Protein AF-A0A7K6TCF2-F1 (afdb_monomer)

Secondary structure (DSSP, 8-state):
-----HHHHHHHHHHHHHHHHHHHHT---S---PPPPP---HHHHHHHHHHTT--HHHHHHHHHHHHHHHHIIIIIHHHHHHHHHIIIIITTSTTSS--PPPP--TTPBPTTT-PBPPPPP-------

Radius of gyration: 38.59 Å; Cα contacts (8 Å, |Δi|>4): 37; chains: 1; bounding box: 97×56×70 Å

InterPro domains:
  IPR019174 NADH dehydrogenase 1, beta subcomplex, subunit 6 [PF09782] (1-128)
  IPR019174 NADH dehydrogenase 1, beta subcomplex, subunit 6 [PTHR15083] (1-128)

Solvent-accessible surface area (backbone atoms only — not comparable to full-atom values): 8113 Å² total; per-residue (Å²): 133,85,70,81,52,72,68,54,49,51,50,52,50,54,51,50,53,52,49,53,52,53,58,56,72,64,61,78,65,93,82,63,91,69,77,76,82,78,84,61,54,75,70,56,44,49,51,53,61,66,47,67,82,63,53,73,68,56,51,52,53,50,50,53,52,51,50,50,52,44,45,45,63,72,43,50,50,55,50,53,54,50,53,50,45,43,63,69,53,34,64,69,39,87,79,56,70,82,78,80,80,79,90,83,54,65,61,41,64,42,85,90,80,65,50,62,36,66,65,75,80,86,73,84,77,89,73,132

pLDDT: mean 89.39, std 8.63, range [48.0, 98.0]

Mean predicted aligned error: 11.48 Å

Sequence (128 aa):
MSGYSEDEKLRLQQLRVLRRRWLRDQELSEREPVLPRRQLGPVAAFWERFLQPGGLWRQQVFKAYQTAGFVLVRVLVPAWVICYYLKYHVMKTPHGVVMSNPRIFPGDRILETGEVMPPLPEEPGEHH

Organism: Caloenas nicobarica (NCBI:txid187106)

Foldseek 3Di:
DDDDDPVRVVVVVVVVVVVVVVVVVPPDDPPDPDDPDDDDDPVRVVLVVQCVVDDPVSVVVVVVVVVVVCCVPVPVVVVVVVVVCCVPPQVVDVVSDDDDDDDDAQQDADPVVRDGHHHDPDDPDPDD

Nearest PDB structures (foldseek):
  8q0a-assembly1_i  TM=8.181E-01  e=1.158E-16  Bos taurus
  7qso-assembly1_i  TM=8.300E-01  e=3.689E-15  Bos taurus
  8ueq-assembly1_1i  TM=8.054E-01  e=8.765E-15  Sus scrofa
  8uer-assembly1_1i  TM=8.047E-01  e=5.317E-14  Sus scrofa
  8ueu-assembly1_1i  TM=7.921E-01  e=8.807E-14  Sus scrofa

Structure (mmCIF, N/CA/C/O backbone):
data_AF-A0A7K6TCF2-F1
#
_entry.id   AF-A0A7K6TCF2-F1
#
loop_
_atom_site.group_PDB
_atom_site.id
_atom_site.type_symbol
_atom_site.label_atom_id
_atom_site.label_alt_id
_atom_site.label_comp_id
_atom_site.label_asym_id
_atom_site.label_entity_id
_atom_site.label_seq_id
_atom_site.pdbx_PDB_ins_code
_atom_site.Cartn_x
_atom_site.Cartn_y
_atom_site.Cartn_z
_atom_site.occupancy
_atom_site.B_iso_or_equiv
_atom_site.auth_seq_id
_atom_site.auth_comp_id
_atom_site.auth_asym_id
_atom_site.auth_atom_id
_atom_site.pdbx_PDB_model_num
ATOM 1 N N . MET A 1 1 ? -65.585 21.610 13.707 1.00 48.00 1 MET A N 1
ATOM 2 C CA . MET A 1 1 ? -64.284 20.925 13.858 1.00 48.00 1 MET A CA 1
ATOM 3 C C . MET A 1 1 ? -64.415 19.951 15.015 1.00 48.00 1 MET A C 1
ATOM 5 O O . MET A 1 1 ? -64.245 20.360 16.156 1.00 48.00 1 MET A O 1
ATOM 9 N N . SER A 1 2 ? -64.859 18.717 14.763 1.00 64.19 2 SER A N 1
ATOM 10 C CA . SER A 1 2 ? -64.990 17.740 15.848 1.00 64.19 2 SER A CA 1
ATOM 11 C C . SER A 1 2 ? -63.590 17.329 16.288 1.00 64.19 2 SER A C 1
ATOM 13 O O . SER A 1 2 ? -62.811 16.811 15.490 1.00 64.19 2 SER A O 1
ATOM 15 N N . GLY A 1 3 ? -63.249 17.639 17.537 1.00 81.56 3 GLY A N 1
ATOM 16 C CA . GLY A 1 3 ? -62.038 17.121 18.160 1.00 81.56 3 GLY A CA 1
ATOM 17 C C . GLY A 1 3 ? -62.133 15.610 18.377 1.00 81.56 3 GLY A C 1
ATOM 18 O O . GLY A 1 3 ? -63.168 14.998 18.122 1.00 81.56 3 GLY A O 1
ATOM 19 N N . TYR A 1 4 ? -61.043 15.030 18.873 1.00 82.81 4 TYR A N 1
ATOM 20 C CA . TYR A 1 4 ? -60.975 13.615 19.234 1.00 82.81 4 TYR A CA 1
ATOM 21 C C . TYR A 1 4 ? -62.123 13.208 20.165 1.00 82.81 4 TYR A C 1
ATOM 23 O O . TYR A 1 4 ? -62.428 13.931 21.123 1.00 82.81 4 TYR A O 1
ATOM 31 N N . SER A 1 5 ? -62.712 12.041 19.911 1.00 89.06 5 SER A N 1
ATOM 32 C CA . SER A 1 5 ? -63.635 11.397 20.852 1.00 89.06 5 SER A CA 1
ATOM 33 C C . SER A 1 5 ? -62.903 11.003 22.143 1.00 89.06 5 SER A C 1
ATOM 35 O O . SER A 1 5 ? -61.674 10.889 22.169 1.00 89.06 5 SER A O 1
ATOM 37 N N . GLU A 1 6 ? -63.634 10.812 23.242 1.00 89.69 6 GLU A N 1
ATOM 38 C CA . GLU A 1 6 ? -63.021 10.444 24.529 1.00 89.69 6 GLU A CA 1
ATOM 39 C C . GLU A 1 6 ? -62.252 9.112 24.447 1.00 89.69 6 GLU A C 1
ATOM 41 O O . GLU A 1 6 ? -61.146 9.006 24.981 1.00 89.69 6 GLU A O 1
ATOM 46 N N . ASP A 1 7 ? -62.748 8.148 23.668 1.00 92.62 7 ASP A N 1
ATOM 47 C CA . ASP A 1 7 ? -62.069 6.868 23.434 1.00 92.62 7 ASP A CA 1
ATOM 48 C C . ASP A 1 7 ? -60.760 7.034 22.647 1.00 92.62 7 ASP A C 1
ATOM 50 O O . ASP A 1 7 ? -59.741 6.410 22.960 1.00 92.62 7 ASP A O 1
ATOM 54 N N . GLU A 1 8 ? -60.738 7.922 21.649 1.00 92.88 8 GLU A N 1
ATOM 55 C CA . GLU A 1 8 ? -5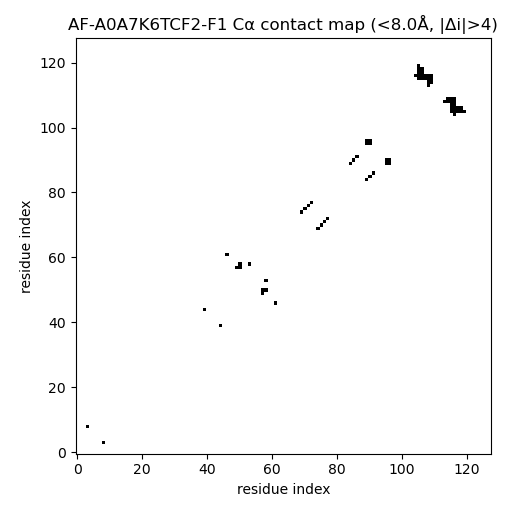9.521 8.245 20.897 1.00 92.88 8 GLU A CA 1
ATOM 56 C C . GLU A 1 8 ? -58.485 8.945 21.779 1.00 92.88 8 GLU A C 1
ATOM 58 O O . GLU A 1 8 ? -57.289 8.646 21.691 1.00 92.88 8 GLU A O 1
ATOM 63 N N . LYS A 1 9 ? -58.921 9.843 22.671 1.00 93.69 9 LYS A N 1
ATOM 64 C CA . LYS A 1 9 ? -58.033 10.494 23.645 1.00 93.69 9 LYS A CA 1
ATOM 65 C C . LYS A 1 9 ? -57.436 9.476 24.613 1.00 93.69 9 LYS A C 1
ATOM 67 O O . LYS A 1 9 ? -56.219 9.504 24.829 1.00 93.69 9 LYS A O 1
ATOM 72 N N . LEU A 1 10 ? -58.256 8.565 25.141 1.00 95.06 10 LEU A N 1
ATOM 73 C CA . LEU A 1 10 ? -57.820 7.485 26.027 1.00 95.06 10 LEU A CA 1
ATOM 74 C C . LEU A 1 10 ? -56.790 6.590 25.322 1.00 95.06 10 LEU A C 1
ATOM 76 O O . LEU A 1 10 ? -55.700 6.350 25.849 1.00 95.06 10 LEU A O 1
ATOM 80 N N . ARG A 1 11 ? -57.077 6.178 24.083 1.00 95.00 11 ARG A N 1
ATOM 81 C CA . ARG A 1 11 ? -56.167 5.364 23.266 1.00 95.00 11 ARG A CA 1
ATOM 82 C C . ARG A 1 11 ? -54.841 6.075 22.993 1.00 95.00 11 ARG A C 1
ATOM 84 O O . ARG A 1 11 ? -53.776 5.469 23.115 1.00 95.00 11 ARG A O 1
ATOM 91 N N . LEU A 1 12 ? -54.870 7.363 22.652 1.00 95.94 12 LEU A N 1
ATOM 92 C CA . LEU A 1 12 ? -53.654 8.144 22.406 1.00 95.94 12 LEU A CA 1
ATOM 93 C C . LEU A 1 12 ? -52.814 8.333 23.673 1.00 95.94 12 LEU A C 1
ATOM 95 O O . LEU A 1 12 ? -51.583 8.339 23.592 1.00 95.94 12 LEU A O 1
ATOM 99 N N . GLN A 1 13 ? -53.447 8.478 24.837 1.00 95.25 13 GLN A N 1
ATOM 100 C CA . GLN A 1 13 ? -52.736 8.513 26.115 1.00 95.25 13 GLN A CA 1
ATOM 101 C C . GLN A 1 13 ? -52.067 7.169 26.414 1.00 95.25 13 GLN A C 1
ATOM 103 O O . GLN A 1 13 ? -50.876 7.152 26.732 1.00 95.25 13 GLN A O 1
ATOM 108 N N . GLN A 1 14 ? -52.777 6.054 26.228 1.00 96.44 14 GLN A N 1
ATOM 109 C CA . GLN A 1 14 ? -52.218 4.709 26.402 1.00 96.44 14 GLN A CA 1
ATOM 110 C C . GLN A 1 14 ? -51.013 4.475 25.478 1.00 96.44 14 GLN A C 1
ATOM 112 O O . GLN A 1 14 ? -49.944 4.068 25.938 1.00 96.44 14 GLN A O 1
ATOM 117 N N . LEU A 1 15 ? -51.132 4.830 24.194 1.00 97.44 15 LEU A N 1
ATOM 118 C CA . LEU A 1 15 ? -50.031 4.724 23.231 1.00 97.44 15 LEU A CA 1
ATOM 119 C C . LEU A 1 15 ? -48.842 5.619 23.596 1.00 97.44 15 LEU A C 1
ATOM 121 O O . LEU A 1 15 ? -47.695 5.201 23.445 1.00 97.44 15 LEU A O 1
ATOM 125 N N . ARG A 1 16 ? -49.080 6.829 24.118 1.00 96.62 16 ARG A N 1
ATOM 126 C CA . ARG A 1 16 ? -47.995 7.709 24.587 1.00 96.62 16 ARG A CA 1
ATOM 127 C C . ARG A 1 16 ? -47.248 7.120 25.774 1.00 96.62 16 ARG A C 1
ATOM 129 O O . ARG A 1 16 ? -46.026 7.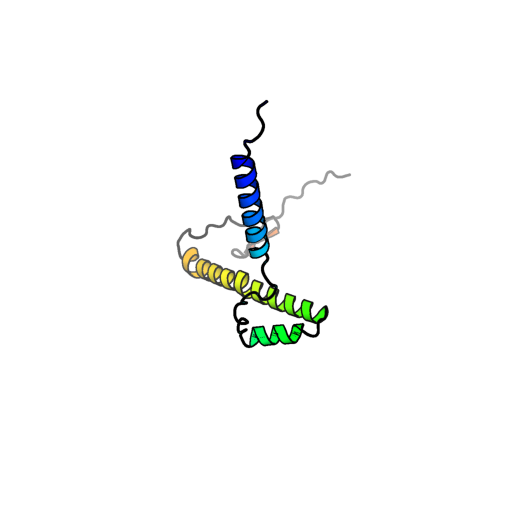240 25.817 1.00 96.62 16 ARG A O 1
ATOM 136 N N . VAL A 1 17 ? -47.947 6.494 26.719 1.00 97.25 17 VAL A N 1
ATOM 137 C CA . VAL A 1 17 ? -47.311 5.843 27.874 1.00 97.25 17 VAL A CA 1
ATOM 138 C C . VAL A 1 17 ? -46.441 4.674 27.414 1.00 97.25 17 VAL A C 1
ATOM 140 O O . VAL A 1 17 ? -45.269 4.609 27.789 1.00 97.25 17 V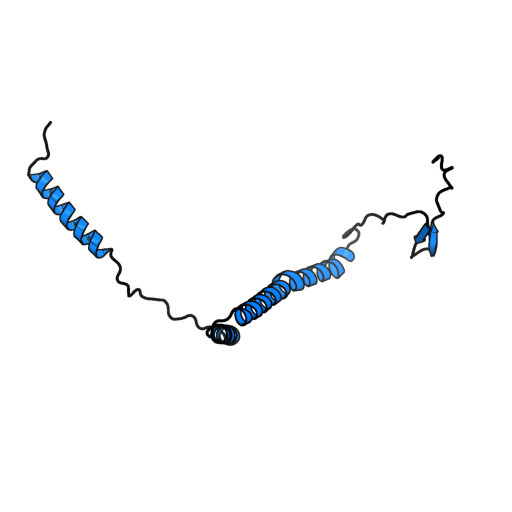AL A O 1
ATOM 143 N N . LEU A 1 18 ? -46.968 3.815 26.535 1.00 97.50 18 LEU A N 1
ATOM 144 C CA . LEU A 1 18 ? -46.206 2.707 25.950 1.00 97.50 18 LEU A CA 1
ATOM 145 C C . LEU A 1 18 ? -44.993 3.208 25.164 1.00 97.50 18 LEU A C 1
ATOM 147 O O . LEU A 1 18 ? -43.892 2.692 25.335 1.00 97.50 18 LEU A O 1
ATOM 151 N N . ARG A 1 19 ? -45.163 4.265 24.362 1.00 96.75 19 ARG A N 1
ATOM 152 C CA . ARG A 1 19 ? -44.071 4.859 23.586 1.00 96.75 19 ARG A CA 1
ATOM 153 C C . ARG A 1 19 ? -42.974 5.428 24.480 1.00 96.75 19 ARG A C 1
ATOM 155 O O . ARG A 1 19 ? -41.807 5.235 24.169 1.00 96.75 19 ARG A O 1
ATOM 162 N N . ARG A 1 20 ? -43.317 6.107 25.579 1.00 96.56 20 ARG A N 1
ATOM 163 C CA . ARG A 1 20 ? -42.323 6.644 26.528 1.00 96.56 20 ARG A CA 1
ATOM 164 C C . ARG A 1 20 ? -41.548 5.537 27.236 1.00 96.56 20 ARG A C 1
ATOM 166 O O . ARG A 1 20 ? -40.347 5.686 27.421 1.00 96.56 20 ARG A O 1
ATOM 173 N N . ARG A 1 21 ? -42.217 4.440 27.608 1.00 96.19 21 ARG A N 1
ATOM 174 C CA . ARG A 1 21 ? -41.550 3.275 28.203 1.00 96.19 21 ARG A CA 1
ATOM 175 C C . ARG A 1 21 ? -40.626 2.600 27.189 1.00 96.19 21 ARG A C 1
ATOM 177 O O . ARG A 1 21 ? -39.455 2.445 27.484 1.00 96.19 21 ARG A O 1
ATOM 184 N N . TRP A 1 22 ? -41.108 2.357 25.970 1.00 96.06 22 TRP A N 1
ATOM 185 C CA . TRP A 1 22 ? -40.286 1.815 24.887 1.00 96.06 22 TRP A CA 1
ATOM 186 C C . TRP A 1 22 ? -39.052 2.676 24.596 1.00 96.06 22 TRP A C 1
ATOM 188 O O . TRP A 1 22 ? -37.964 2.147 24.435 1.00 96.06 22 TRP A O 1
ATOM 198 N N . LEU A 1 23 ? -39.202 4.004 24.544 1.00 95.75 23 LEU A N 1
ATOM 199 C CA . LEU A 1 23 ? -38.074 4.915 24.323 1.00 95.75 23 LEU A CA 1
ATOM 200 C C . LEU A 1 23 ? -37.038 4.842 25.449 1.00 95.75 23 LEU A C 1
ATOM 202 O O . LEU A 1 23 ? -35.850 4.906 25.166 1.00 95.75 23 LEU A O 1
ATOM 206 N N . ARG A 1 24 ? -37.483 4.667 26.697 1.00 93.50 24 ARG A N 1
ATOM 207 C CA . ARG A 1 24 ? -36.593 4.463 27.843 1.00 93.50 24 ARG A CA 1
ATOM 208 C C . ARG A 1 24 ? -35.894 3.103 27.785 1.00 93.50 24 ARG A C 1
ATOM 210 O O . ARG A 1 24 ? -34.721 3.018 28.106 1.00 93.50 24 ARG A O 1
ATOM 217 N N . ASP A 1 25 ? -36.580 2.066 27.314 1.00 93.56 25 ASP A N 1
ATOM 218 C CA . ASP A 1 25 ? -36.002 0.725 27.143 1.00 93.56 25 ASP A CA 1
ATOM 219 C C . ASP A 1 25 ? -34.973 0.662 25.991 1.00 93.56 25 ASP A C 1
ATOM 221 O O . ASP A 1 25 ? -34.223 -0.304 25.885 1.00 93.56 25 ASP A O 1
ATOM 225 N N . GLN A 1 26 ? -34.926 1.677 25.119 1.00 91.00 26 GLN A N 1
ATOM 226 C CA . GLN A 1 26 ? -33.891 1.830 24.087 1.00 91.00 26 GLN A CA 1
ATOM 227 C C . GLN A 1 26 ? -32.632 2.551 24.593 1.00 91.00 26 GLN A C 1
ATOM 229 O O . GLN A 1 26 ? -31.647 2.627 23.858 1.00 91.00 26 GLN A O 1
ATOM 234 N N . GLU A 1 27 ? -32.638 3.090 25.815 1.00 89.62 27 GLU A N 1
ATOM 235 C CA . GLU A 1 27 ? -31.433 3.651 26.424 1.00 89.62 27 GLU A CA 1
ATOM 236 C C . GLU A 1 27 ? -30.494 2.494 26.796 1.00 89.62 27 GLU A C 1
ATOM 238 O O . GLU A 1 27 ? -30.722 1.746 27.747 1.00 89.62 27 GLU A O 1
ATOM 243 N N . LEU A 1 28 ? -29.446 2.308 25.993 1.00 84.12 28 LEU A N 1
ATOM 244 C CA . LEU A 1 28 ? -28.424 1.297 26.236 1.00 84.12 28 LEU A CA 1
ATOM 245 C C . LEU A 1 28 ? -27.597 1.678 27.467 1.00 84.12 28 LEU A C 1
ATOM 247 O O . LEU A 1 28 ? -27.142 2.812 27.614 1.00 84.12 28 LE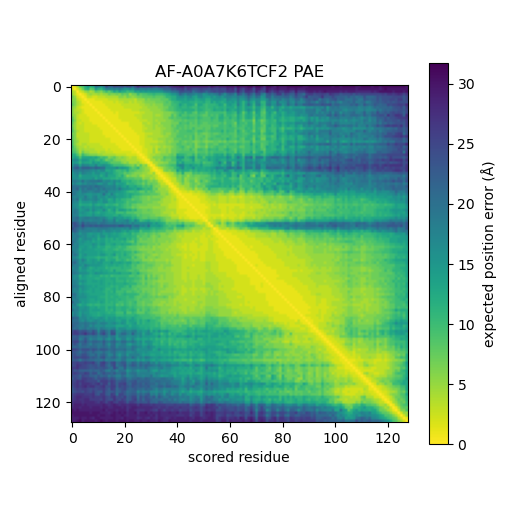U A O 1
ATOM 251 N N . SER A 1 29 ? -27.379 0.709 28.354 1.00 82.19 29 SER A N 1
ATOM 252 C CA . SER A 1 29 ? -26.439 0.869 29.461 1.00 82.19 29 SER A CA 1
ATOM 253 C C . SER A 1 29 ? -25.004 0.893 28.942 1.00 82.19 29 SER A C 1
ATOM 255 O O . SER A 1 29 ? -24.683 0.139 28.029 1.00 82.19 29 SER A O 1
ATOM 257 N N . GLU A 1 30 ? -24.112 1.625 29.610 1.00 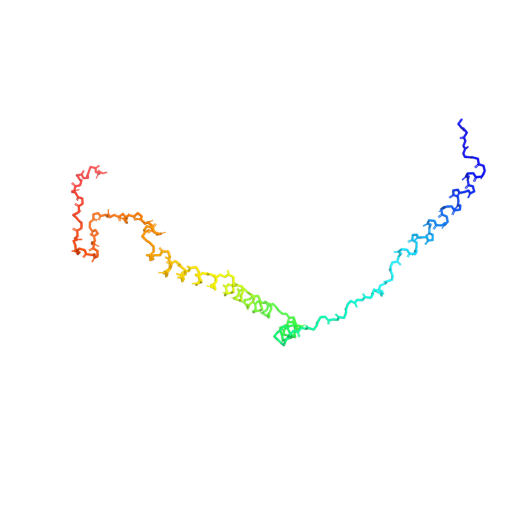80.31 30 GLU A N 1
ATOM 258 C CA . GLU A 1 30 ? -22.677 1.690 29.268 1.00 80.31 30 GLU A CA 1
ATOM 259 C C . GLU A 1 30 ? -21.973 0.318 29.214 1.00 80.31 30 GLU A C 1
ATOM 261 O O . GLU A 1 30 ? -20.892 0.176 28.647 1.00 80.31 30 GLU A O 1
ATOM 266 N N . ARG A 1 31 ? -22.571 -0.713 29.819 1.00 80.56 31 ARG A N 1
ATOM 267 C CA . ARG A 1 31 ? -22.052 -2.083 29.849 1.00 80.56 31 ARG A CA 1
ATOM 268 C C . ARG A 1 31 ? -22.504 -2.851 28.615 1.00 80.56 31 ARG A C 1
ATOM 270 O O . ARG A 1 31 ? -23.342 -3.747 28.697 1.00 80.56 31 ARG A O 1
ATOM 277 N N . GLU A 1 32 ? -21.934 -2.502 27.474 1.00 75.62 32 GLU A N 1
ATOM 278 C CA . GLU A 1 32 ? -22.112 -3.292 26.262 1.00 75.62 32 GLU A CA 1
ATOM 279 C C . GLU A 1 32 ? -21.245 -4.561 26.315 1.00 75.62 32 GLU A C 1
ATOM 281 O O . GLU A 1 32 ? -20.116 -4.526 26.820 1.00 75.62 32 GLU A O 1
ATOM 286 N N . PRO A 1 33 ? -21.736 -5.705 25.806 1.00 80.38 33 PRO A N 1
ATOM 287 C CA . PRO A 1 33 ? -20.912 -6.892 25.650 1.00 80.38 33 PRO A CA 1
ATOM 288 C C . PRO A 1 33 ? -19.838 -6.621 24.591 1.00 80.38 33 PRO A C 1
ATOM 290 O O . PRO A 1 33 ? -20.079 -6.695 23.388 1.00 80.38 33 PRO A O 1
ATOM 293 N N . VAL A 1 34 ? -18.632 -6.293 25.051 1.00 81.94 34 VAL A N 1
ATOM 294 C CA . VAL A 1 34 ? -17.481 -6.083 24.173 1.00 81.94 34 VAL A CA 1
ATOM 295 C C . VAL A 1 34 ? -16.922 -7.440 23.760 1.00 81.94 34 VAL A C 1
ATOM 297 O O . VAL A 1 34 ? -16.792 -8.356 24.576 1.00 81.94 34 VAL A O 1
ATOM 300 N N . LEU A 1 35 ? -16.556 -7.568 22.485 1.00 86.44 35 LEU A N 1
ATOM 301 C CA . LEU A 1 35 ? -15.781 -8.715 22.023 1.00 86.44 35 LEU A CA 1
ATOM 302 C C . LEU A 1 35 ? -14.498 -8.850 22.863 1.00 86.44 35 LEU A C 1
ATOM 304 O O . LEU A 1 35 ? -13.905 -7.837 23.253 1.00 86.44 35 LEU A O 1
ATOM 308 N N . PRO A 1 36 ? -14.035 -10.083 23.136 1.00 84.38 36 PRO A N 1
ATOM 309 C CA . PRO A 1 36 ? -12.797 -10.283 23.873 1.00 84.38 36 PRO A CA 1
ATOM 310 C C . PRO A 1 36 ? -11.648 -9.554 23.174 1.00 84.38 36 PRO A C 1
ATOM 312 O O . PRO A 1 36 ? -11.588 -9.479 21.942 1.00 84.38 36 PRO A O 1
ATOM 315 N N . ARG A 1 37 ? -10.721 -9.011 23.970 1.00 79.62 37 ARG A N 1
ATOM 316 C CA . ARG A 1 37 ? -9.582 -8.252 23.447 1.00 79.62 37 ARG A CA 1
ATOM 317 C C . ARG A 1 37 ? -8.835 -9.099 22.417 1.00 79.62 37 ARG A C 1
ATOM 319 O O . ARG A 1 37 ? -8.415 -10.219 22.705 1.00 79.62 37 ARG A O 1
ATOM 326 N N . ARG A 1 38 ? -8.661 -8.548 21.214 1.00 81.62 38 ARG A N 1
ATOM 327 C CA . ARG A 1 38 ? -7.935 -9.210 20.127 1.00 81.62 38 ARG A CA 1
ATOM 328 C C . ARG A 1 38 ? -6.531 -9.576 20.605 1.00 81.62 38 ARG A C 1
ATOM 330 O O . ARG A 1 38 ? -5.782 -8.701 21.035 1.00 81.62 38 ARG A O 1
ATOM 337 N N . GLN A 1 39 ? -6.170 -10.854 20.501 1.00 82.69 39 GLN A N 1
ATOM 338 C CA . GLN A 1 39 ? -4.807 -11.281 20.793 1.00 82.69 39 GLN A CA 1
ATOM 339 C C . GLN A 1 39 ? -3.879 -10.749 19.701 1.00 82.69 39 GLN A C 1
ATOM 341 O O . GLN A 1 39 ? -4.007 -11.088 18.523 1.00 82.69 39 GLN A O 1
ATOM 346 N N . LEU A 1 40 ? -2.984 -9.847 20.090 1.00 87.00 40 LEU A N 1
ATOM 347 C CA . LEU A 1 40 ? -1.953 -9.321 19.210 1.00 87.00 40 LEU A CA 1
ATOM 348 C C . LEU A 1 40 ? -0.822 -10.347 19.106 1.00 87.00 40 LEU A C 1
ATOM 350 O O . LEU A 1 40 ? -0.426 -10.946 20.104 1.00 87.00 40 LEU A O 1
ATOM 354 N N . GLY A 1 41 ? -0.282 -10.532 17.900 1.00 90.94 41 GLY A N 1
ATOM 355 C CA . GLY A 1 41 ? 0.938 -11.319 17.714 1.00 90.94 41 GLY A CA 1
ATOM 356 C C . GLY A 1 41 ? 2.133 -10.697 18.455 1.00 90.94 41 GLY A C 1
ATOM 357 O O . GLY 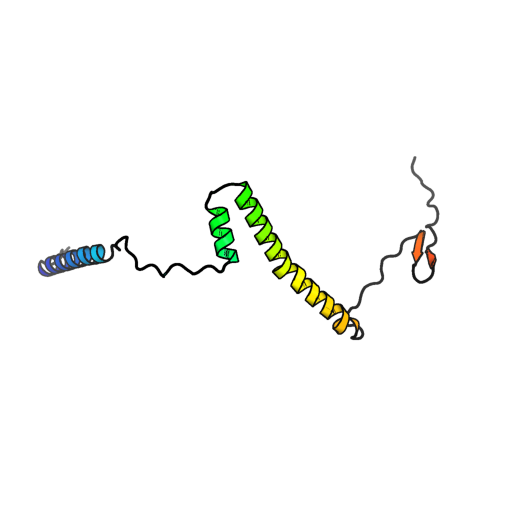A 1 41 ? 2.074 -9.523 18.828 1.00 90.94 41 GLY A O 1
ATOM 358 N N . PRO A 1 42 ? 3.248 -11.427 18.627 1.00 91.25 42 PRO A N 1
ATOM 359 C CA . PRO A 1 42 ? 4.374 -10.990 19.461 1.00 91.25 42 PRO A CA 1
ATOM 360 C C . PRO A 1 42 ? 4.954 -9.634 19.030 1.00 91.25 42 PRO A C 1
ATOM 362 O O . PRO A 1 42 ? 5.211 -8.773 19.868 1.00 91.25 42 PRO A O 1
ATOM 365 N N . VAL A 1 43 ? 5.078 -9.400 17.719 1.00 91.19 43 VAL A N 1
ATOM 366 C CA . VAL A 1 43 ? 5.567 -8.126 17.161 1.00 91.19 43 VAL A CA 1
ATOM 367 C C . VAL A 1 43 ? 4.571 -6.989 17.400 1.00 91.19 43 VAL A C 1
ATOM 369 O O . VAL A 1 43 ? 4.958 -5.889 17.783 1.00 91.19 43 VAL A O 1
ATOM 372 N N . ALA A 1 44 ? 3.276 -7.247 17.212 1.00 90.38 44 ALA A N 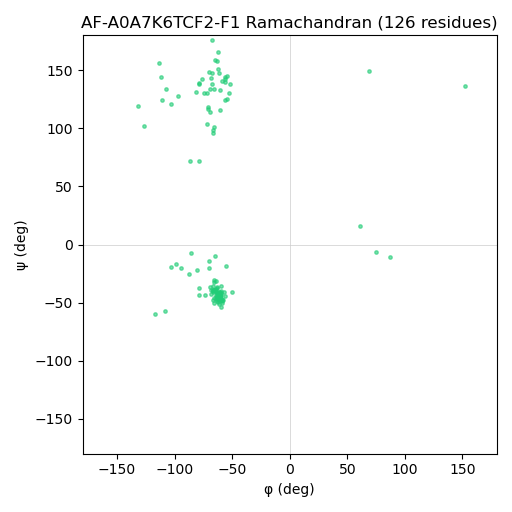1
ATOM 373 C CA . ALA A 1 44 ? 2.243 -6.239 17.431 1.00 90.38 44 ALA A CA 1
ATOM 374 C C . ALA A 1 44 ? 2.110 -5.881 18.922 1.00 90.38 44 ALA A C 1
ATOM 376 O O . ALA A 1 44 ? 1.986 -4.707 19.260 1.00 90.38 44 ALA A O 1
ATOM 377 N N . ALA A 1 45 ? 2.222 -6.872 19.811 1.00 91.94 45 ALA A N 1
ATOM 378 C CA . ALA A 1 45 ? 2.238 -6.674 21.256 1.00 91.94 45 ALA A CA 1
ATOM 379 C C . ALA A 1 45 ? 3.477 -5.885 21.715 1.00 91.94 45 ALA A C 1
ATOM 381 O O . ALA A 1 45 ? 3.367 -5.019 22.583 1.00 91.94 45 ALA A O 1
ATOM 382 N N . PHE A 1 46 ? 4.648 -6.141 21.119 1.00 92.94 46 PHE A N 1
ATOM 383 C CA . PHE A 1 46 ? 5.849 -5.337 21.356 1.00 92.94 46 PHE A CA 1
ATOM 384 C C . PHE A 1 46 ? 5.616 -3.867 20.992 1.00 92.94 46 PHE A C 1
ATOM 386 O O . PHE A 1 46 ? 5.877 -2.993 21.818 1.00 92.94 46 PHE A O 1
ATOM 393 N N . TRP A 1 47 ? 5.084 -3.588 19.798 1.00 92.62 47 TRP A N 1
ATOM 394 C CA . TRP A 1 47 ? 4.832 -2.212 19.367 1.00 92.62 47 TRP A CA 1
ATOM 395 C C . TRP A 1 47 ? 3.775 -1.509 20.223 1.00 92.62 47 TRP A C 1
ATOM 397 O O . TRP A 1 47 ? 3.973 -0.348 20.576 1.00 92.62 47 TRP A O 1
ATOM 407 N N . GLU A 1 48 ? 2.705 -2.200 20.630 1.00 90.75 48 GLU A N 1
ATOM 408 C CA . GLU A 1 48 ? 1.702 -1.640 21.548 1.00 90.75 48 GLU A CA 1
ATOM 409 C C . GLU A 1 48 ? 2.352 -1.225 22.879 1.00 90.75 48 GLU A C 1
ATOM 411 O O . GLU A 1 48 ? 2.193 -0.086 23.318 1.00 90.75 48 GLU A O 1
ATOM 416 N N . ARG A 1 49 ? 3.173 -2.099 23.478 1.00 91.38 49 ARG A N 1
ATOM 417 C CA . ARG A 1 49 ? 3.921 -1.801 24.714 1.00 91.38 49 ARG A CA 1
ATOM 418 C C . ARG A 1 49 ? 4.956 -0.691 24.526 1.00 91.38 49 ARG A C 1
ATOM 420 O O . ARG A 1 49 ? 5.128 0.144 25.408 1.00 91.38 49 ARG A O 1
ATOM 427 N N . PHE A 1 50 ? 5.642 -0.658 23.386 1.00 91.62 50 PHE A N 1
ATOM 428 C CA . PHE A 1 50 ? 6.637 0.370 23.081 1.00 91.62 50 PHE A CA 1
ATOM 429 C C . PHE A 1 50 ? 6.009 1.765 22.946 1.00 91.62 50 PHE A C 1
ATOM 431 O O . PHE A 1 50 ? 6.667 2.755 23.277 1.00 91.62 50 PHE A O 1
ATOM 438 N N . LEU A 1 51 ? 4.754 1.842 22.490 1.00 91.81 51 LEU A N 1
ATOM 439 C CA . LEU A 1 51 ? 4.000 3.084 22.293 1.00 91.81 51 LEU A CA 1
ATOM 440 C C . LEU A 1 51 ? 3.236 3.560 23.541 1.00 91.81 51 LEU A C 1
ATOM 442 O O . LEU A 1 51 ? 3.019 4.763 23.671 1.00 91.81 51 LEU A O 1
ATOM 446 N N . GLN A 1 52 ? 2.873 2.660 24.464 1.00 87.38 52 GLN A N 1
ATOM 447 C CA . GLN A 1 52 ? 2.179 2.966 25.730 1.00 87.38 52 GLN A CA 1
ATOM 448 C C . GLN A 1 52 ? 2.785 4.088 26.591 1.00 87.38 52 GLN A C 1
ATOM 450 O O . GLN A 1 52 ? 2.000 4.886 27.099 1.00 87.38 52 GLN A O 1
ATOM 455 N N . PRO A 1 53 ? 4.120 4.220 26.763 1.00 82.81 53 PRO A N 1
ATOM 456 C CA . PRO A 1 53 ? 4.672 5.337 27.534 1.00 82.81 53 PRO A CA 1
ATOM 457 C C . PRO A 1 53 ? 4.411 6.709 26.890 1.00 82.81 53 PRO A C 1
ATOM 459 O O . PRO A 1 53 ? 4.641 7.725 27.537 1.00 82.81 53 PRO A O 1
ATOM 462 N N . GLY A 1 54 ? 3.919 6.748 25.643 1.00 78.69 54 GLY A N 1
ATOM 463 C CA . GLY A 1 54 ? 3.663 7.978 24.906 1.00 78.69 54 GLY A CA 1
ATOM 464 C C . GLY A 1 54 ? 4.962 8.693 24.528 1.00 78.69 54 GLY A C 1
ATOM 465 O O . GLY A 1 54 ? 5.996 8.572 25.180 1.00 78.69 54 GLY A O 1
ATOM 466 N N . GLY A 1 55 ? 4.957 9.408 23.407 1.00 90.88 55 GLY A N 1
ATOM 467 C CA . GLY A 1 55 ? 6.106 10.217 22.999 1.00 90.88 55 GLY A CA 1
ATOM 468 C C . GLY A 1 55 ? 6.209 10.391 21.493 1.00 90.88 55 GLY A C 1
ATOM 469 O O . GLY A 1 55 ? 6.075 9.429 20.733 1.00 90.88 55 GLY A O 1
ATOM 470 N N . LEU A 1 56 ? 6.497 11.621 21.065 1.00 90.75 56 LEU A N 1
ATOM 471 C CA . LEU A 1 56 ? 6.583 11.984 19.648 1.00 90.75 56 LEU A CA 1
ATOM 472 C C . LEU A 1 56 ? 7.661 11.172 18.913 1.00 90.75 56 LEU A C 1
ATOM 474 O O . LEU A 1 56 ? 7.405 10.660 17.827 1.00 90.75 56 LEU A O 1
ATOM 478 N N . TRP A 1 57 ? 8.825 10.963 19.541 1.00 92.31 57 TRP A N 1
ATOM 479 C CA . TRP A 1 57 ? 9.910 10.144 18.985 1.00 92.31 57 TRP A CA 1
ATOM 480 C C . TRP A 1 57 ? 9.478 8.695 18.712 1.00 92.31 57 TRP A C 1
ATOM 482 O O . TRP A 1 57 ? 9.673 8.169 17.620 1.00 92.31 57 TRP A O 1
ATOM 492 N N . ARG A 1 58 ? 8.828 8.048 19.687 1.00 91.88 58 ARG A N 1
ATOM 493 C CA . ARG A 1 58 ? 8.392 6.646 19.571 1.00 91.88 58 ARG A CA 1
ATOM 494 C C . ARG A 1 58 ? 7.356 6.474 18.461 1.00 91.88 58 ARG A C 1
ATOM 496 O O . ARG A 1 58 ? 7.411 5.502 17.711 1.00 91.88 58 ARG A O 1
ATOM 503 N N . GLN A 1 59 ? 6.453 7.445 18.322 1.00 92.19 59 GLN A N 1
ATOM 504 C CA . GLN A 1 59 ? 5.478 7.478 17.234 1.00 92.19 59 GLN A CA 1
ATOM 505 C C . GLN A 1 59 ? 6.138 7.689 15.866 1.00 92.19 59 GLN A C 1
ATOM 507 O O . GLN A 1 59 ? 5.728 7.050 14.900 1.00 92.19 59 GLN A O 1
ATOM 512 N N . GLN A 1 60 ? 7.158 8.546 15.766 1.00 94.44 60 GLN A N 1
ATOM 513 C CA . GLN A 1 60 ? 7.906 8.743 14.519 1.00 94.44 60 GLN A CA 1
ATOM 514 C C . GLN A 1 60 ? 8.620 7.461 14.079 1.00 94.44 60 GLN A C 1
ATOM 516 O O . GLN A 1 60 ? 8.485 7.063 12.923 1.00 94.44 60 GLN A O 1
ATOM 521 N N . VAL A 1 61 ? 9.299 6.769 15.000 1.00 94.81 61 VAL A N 1
ATOM 522 C CA . VAL A 1 61 ? 9.958 5.483 14.711 1.00 94.81 61 VAL A CA 1
ATOM 523 C C . VAL A 1 61 ? 8.942 4.438 14.251 1.00 94.81 61 VAL A C 1
ATOM 525 O O . VAL A 1 61 ? 9.167 3.749 13.257 1.00 94.81 61 VAL A O 1
ATOM 528 N N . PHE A 1 62 ? 7.794 4.346 14.924 1.00 94.12 62 PHE A N 1
ATOM 529 C CA . PHE A 1 62 ? 6.743 3.414 14.528 1.00 94.12 62 PHE A CA 1
ATOM 530 C C . PHE A 1 62 ? 6.168 3.732 13.142 1.00 94.12 62 PHE A C 1
ATOM 532 O O . PHE A 1 62 ? 5.977 2.823 12.335 1.00 94.12 62 PHE A O 1
ATOM 539 N N . LYS A 1 63 ? 5.955 5.016 12.826 1.00 94.62 63 LYS A N 1
ATOM 540 C CA . LYS A 1 63 ? 5.537 5.446 11.485 1.00 94.62 63 LYS A CA 1
ATOM 541 C C . LYS A 1 63 ? 6.573 5.064 10.431 1.00 94.62 63 LYS A C 1
ATOM 543 O O . LYS A 1 63 ? 6.187 4.510 9.411 1.00 94.62 63 LYS A O 1
ATOM 548 N N . ALA A 1 64 ? 7.859 5.299 10.691 1.00 96.44 64 ALA A N 1
ATOM 549 C CA . ALA A 1 64 ? 8.937 4.917 9.779 1.00 96.44 64 ALA A CA 1
ATOM 550 C C . ALA A 1 64 ? 8.987 3.395 9.547 1.00 96.44 64 ALA A C 1
ATOM 552 O O . ALA A 1 64 ? 9.152 2.943 8.417 1.00 96.44 64 ALA A O 1
ATOM 553 N N . TYR A 1 65 ? 8.782 2.593 10.595 1.00 95.00 65 TYR A N 1
ATOM 554 C CA . TYR A 1 65 ? 8.677 1.138 10.473 1.00 95.00 65 TYR A CA 1
ATOM 555 C C . TYR A 1 65 ? 7.480 0.716 9.606 1.00 95.00 65 TYR A C 1
ATOM 557 O O . TYR A 1 65 ? 7.622 -0.118 8.710 1.00 95.00 65 TYR A O 1
ATOM 565 N N . GLN A 1 66 ? 6.306 1.311 9.835 1.00 94.69 66 GLN A N 1
ATOM 566 C CA . GLN A 1 66 ? 5.108 1.017 9.049 1.00 94.69 66 GLN A CA 1
ATOM 567 C C . GLN A 1 66 ? 5.265 1.415 7.579 1.00 94.69 66 GLN A C 1
ATOM 569 O O . GLN A 1 66 ? 4.895 0.638 6.697 1.00 94.69 66 GLN A O 1
ATOM 574 N N . THR A 1 67 ? 5.824 2.595 7.301 1.00 96.75 67 THR A N 1
ATOM 575 C CA . THR A 1 67 ? 6.056 3.049 5.925 1.00 96.75 67 THR A CA 1
ATOM 576 C C . THR A 1 67 ? 7.098 2.185 5.229 1.00 96.75 67 THR A C 1
ATOM 578 O O . THR A 1 67 ? 6.877 1.795 4.086 1.00 96.75 67 THR A O 1
ATOM 581 N N . ALA A 1 68 ? 8.177 1.796 5.914 1.00 96.81 68 ALA A N 1
ATOM 582 C CA . ALA A 1 68 ? 9.167 0.870 5.370 1.00 96.81 68 ALA A CA 1
ATOM 583 C C . ALA A 1 68 ? 8.541 -0.491 5.020 1.00 96.81 68 ALA A C 1
ATOM 585 O O . ALA A 1 68 ? 8.743 -0.999 3.917 1.00 96.81 68 ALA A O 1
ATOM 586 N N . GLY A 1 69 ? 7.721 -1.050 5.917 1.00 95.88 69 GLY A N 1
ATOM 587 C CA . GLY A 1 69 ? 6.986 -2.288 5.656 1.00 95.88 69 GLY A CA 1
ATOM 588 C C . GLY A 1 69 ? 6.028 -2.166 4.467 1.00 95.88 69 GLY A C 1
ATOM 589 O O . GLY A 1 69 ? 5.964 -3.065 3.628 1.00 95.88 69 GLY A O 1
ATOM 590 N N . PHE A 1 70 ? 5.328 -1.034 4.348 1.00 96.69 70 PHE A N 1
ATOM 591 C CA . PHE A 1 70 ? 4.462 -0.753 3.205 1.00 96.69 70 PHE A CA 1
ATOM 592 C C . PHE A 1 70 ? 5.252 -0.694 1.895 1.00 96.69 70 PHE A C 1
ATOM 594 O O . PHE A 1 70 ? 4.881 -1.373 0.941 1.00 96.69 70 PHE A O 1
ATOM 601 N N . VAL A 1 71 ? 6.350 0.064 1.845 1.00 98.00 71 VAL A N 1
ATOM 602 C CA . VAL A 1 71 ? 7.187 0.187 0.640 1.00 98.00 71 VAL A CA 1
ATOM 603 C C . VAL A 1 71 ? 7.744 -1.175 0.231 1.00 98.00 71 VAL A C 1
ATOM 605 O O . VAL A 1 71 ? 7.660 -1.547 -0.937 1.00 98.00 71 VAL A O 1
ATOM 608 N N . LEU A 1 72 ? 8.236 -1.964 1.185 1.00 97.50 72 LEU A N 1
ATOM 609 C CA . LEU A 1 72 ? 8.756 -3.300 0.905 1.00 97.50 72 LEU A CA 1
ATOM 610 C C . LEU A 1 72 ? 7.682 -4.205 0.280 1.00 97.50 72 LEU A C 1
ATOM 612 O O . LEU A 1 72 ? 7.884 -4.772 -0.793 1.00 97.50 72 LEU A O 1
ATOM 616 N N . VAL A 1 73 ? 6.526 -4.326 0.935 1.00 97.19 73 VAL A N 1
ATOM 617 C CA . VAL A 1 73 ? 5.496 -5.305 0.554 1.00 97.19 73 VAL A CA 1
ATOM 618 C C . VAL A 1 73 ? 4.667 -4.843 -0.643 1.00 97.19 73 VAL A C 1
ATOM 620 O O . VAL A 1 73 ? 4.278 -5.663 -1.470 1.00 97.19 73 VAL A O 1
ATOM 623 N N . ARG A 1 74 ? 4.356 -3.549 -0.738 1.00 96.06 74 ARG A N 1
ATOM 624 C CA . ARG A 1 74 ? 3.432 -3.010 -1.749 1.00 96.06 74 ARG A CA 1
ATOM 625 C C . ARG A 1 74 ? 4.127 -2.398 -2.955 1.00 96.06 74 ARG A C 1
ATOM 627 O O . ARG A 1 74 ? 3.464 -2.232 -3.971 1.00 96.06 74 ARG A O 1
ATOM 634 N N . VAL A 1 75 ? 5.418 -2.080 -2.865 1.00 96.25 75 VAL A N 1
ATOM 635 C CA . VAL A 1 75 ? 6.168 -1.478 -3.978 1.00 96.25 75 VAL A CA 1
ATOM 636 C C . VAL A 1 75 ? 7.285 -2.406 -4.432 1.00 96.25 75 VAL A C 1
ATOM 638 O O . VAL A 1 75 ? 7.268 -2.851 -5.576 1.00 96.25 75 VAL A O 1
ATOM 641 N N . LEU A 1 76 ? 8.219 -2.751 -3.541 1.00 97.88 76 LEU A N 1
ATOM 642 C CA . LEU A 1 76 ? 9.430 -3.480 -3.922 1.00 97.88 76 LEU A CA 1
ATOM 643 C C . LEU A 1 76 ? 9.122 -4.898 -4.421 1.00 97.88 76 LEU A C 1
ATOM 645 O O . LEU A 1 76 ? 9.570 -5.276 -5.500 1.00 97.88 76 LEU A O 1
ATOM 649 N N . VAL A 1 77 ? 8.334 -5.669 -3.662 1.00 97.31 77 VAL A N 1
ATOM 650 C CA . VAL A 1 77 ? 7.998 -7.054 -4.031 1.00 97.31 77 VAL A CA 1
ATOM 651 C C . VAL A 1 77 ? 7.244 -7.115 -5.370 1.00 97.31 77 VAL A C 1
ATOM 653 O O . VAL A 1 77 ? 7.702 -7.838 -6.256 1.00 97.31 77 VAL A O 1
ATOM 656 N N . PRO A 1 78 ? 6.158 -6.345 -5.597 1.00 97.94 78 PRO A N 1
ATOM 657 C CA . PRO A 1 78 ? 5.492 -6.332 -6.897 1.00 97.94 78 PRO A CA 1
ATOM 658 C C . PRO A 1 78 ? 6.399 -5.853 -8.032 1.00 97.94 78 PRO A C 1
ATOM 660 O O . PRO A 1 78 ? 6.396 -6.463 -9.098 1.00 97.94 78 PRO A O 1
ATOM 663 N N . ALA A 1 79 ? 7.211 -4.813 -7.809 1.00 98.00 79 ALA A N 1
ATOM 664 C CA . ALA A 1 79 ? 8.148 -4.326 -8.818 1.00 98.00 79 ALA A CA 1
ATOM 665 C C . ALA A 1 79 ? 9.155 -5.412 -9.225 1.00 98.00 79 ALA A C 1
ATOM 667 O O . ALA A 1 79 ? 9.377 -5.618 -10.416 1.00 98.00 79 ALA A O 1
ATOM 668 N N . TRP A 1 80 ? 9.709 -6.166 -8.271 1.00 98.00 80 TRP A N 1
ATOM 669 C CA . TRP A 1 80 ? 10.585 -7.300 -8.578 1.00 98.00 80 TRP A CA 1
ATOM 670 C C . TRP A 1 80 ? 9.887 -8.395 -9.380 1.00 98.00 80 TRP A C 1
ATOM 672 O O . TRP A 1 80 ? 10.473 -8.898 -10.339 1.00 98.00 80 TRP A O 1
ATOM 682 N N . VAL A 1 81 ? 8.646 -8.739 -9.033 1.00 97.56 81 VAL A N 1
ATOM 683 C CA . VAL A 1 81 ? 7.862 -9.736 -9.780 1.00 97.56 81 VAL A CA 1
ATOM 684 C C . VAL A 1 81 ? 7.604 -9.265 -11.215 1.00 97.56 81 VAL A C 1
ATOM 686 O O . VAL A 1 81 ? 7.801 -10.036 -12.154 1.00 97.56 81 VAL A O 1
ATOM 689 N N . ILE A 1 82 ? 7.237 -7.995 -11.408 1.00 97.38 82 ILE A N 1
ATOM 690 C CA . ILE A 1 82 ? 7.023 -7.408 -12.739 1.00 97.38 82 ILE A CA 1
ATOM 691 C C . ILE A 1 82 ? 8.327 -7.410 -13.542 1.00 97.38 82 ILE A C 1
ATOM 693 O O . ILE A 1 82 ? 8.344 -7.878 -14.678 1.00 97.38 82 ILE A O 1
ATOM 697 N N . CYS A 1 83 ? 9.435 -6.953 -12.955 1.00 96.75 83 CYS A N 1
ATOM 698 C CA . CYS A 1 83 ? 10.740 -6.953 -13.617 1.00 96.75 83 CYS A CA 1
ATOM 699 C C . CYS A 1 83 ? 11.181 -8.369 -14.013 1.00 96.75 83 CYS A C 1
ATOM 701 O O . CYS A 1 83 ? 11.714 -8.567 -15.106 1.00 96.75 83 CYS A O 1
ATOM 703 N N . TYR A 1 84 ? 10.935 -9.364 -13.157 1.00 97.31 84 TYR A N 1
ATOM 704 C CA . TYR A 1 84 ? 11.199 -10.766 -13.472 1.00 97.31 84 TYR A CA 1
ATOM 705 C C . TYR A 1 84 ? 10.358 -11.240 -14.663 1.00 97.31 84 TYR A C 1
ATOM 707 O O . TYR A 1 84 ? 10.891 -11.842 -15.599 1.00 97.31 84 TYR A O 1
ATOM 715 N N . TYR A 1 85 ? 9.061 -10.926 -14.655 1.00 96.00 85 TYR A N 1
ATOM 716 C CA . TYR A 1 85 ? 8.149 -11.289 -15.732 1.00 96.00 85 TYR A CA 1
ATOM 717 C C . TYR A 1 85 ? 8.560 -10.664 -17.071 1.00 96.00 85 TYR A C 1
ATOM 719 O O . TYR A 1 85 ? 8.680 -11.370 -18.075 1.00 96.00 85 TYR A O 1
ATOM 727 N N . LEU A 1 86 ? 8.863 -9.363 -17.080 1.00 96.31 86 LEU A N 1
ATOM 728 C CA . LEU A 1 86 ? 9.342 -8.659 -18.270 1.00 96.31 86 LEU A CA 1
ATOM 729 C C . LEU A 1 86 ? 10.623 -9.301 -18.816 1.00 96.31 86 LEU A C 1
ATOM 731 O O . LEU A 1 86 ? 10.691 -9.616 -20.004 1.00 96.31 86 LEU A O 1
ATOM 735 N N . LYS A 1 87 ? 11.601 -9.569 -17.942 1.00 94.75 87 LYS A N 1
ATOM 736 C CA . LYS A 1 87 ? 12.902 -10.132 -18.326 1.00 94.75 87 LYS A CA 1
ATOM 737 C C . LYS A 1 87 ? 12.795 -11.524 -18.950 1.00 94.75 87 LYS A C 1
ATOM 739 O O . LYS A 1 87 ? 13.479 -11.802 -19.932 1.00 94.75 87 LYS A O 1
ATOM 744 N N . TYR A 1 88 ? 11.993 -12.419 -18.372 1.00 94.81 88 TYR A N 1
ATOM 745 C CA . TYR A 1 88 ? 12.011 -13.832 -18.769 1.00 94.81 88 TYR A CA 1
ATOM 746 C C . TYR A 1 88 ? 10.852 -14.272 -19.657 1.00 94.81 88 TYR A C 1
ATOM 748 O O . TYR A 1 88 ? 11.001 -15.291 -20.331 1.00 94.81 88 TYR A O 1
ATOM 756 N N . HIS A 1 89 ? 9.745 -13.531 -19.690 1.00 92.62 89 HIS A N 1
ATOM 757 C CA . HIS A 1 89 ? 8.595 -13.863 -20.529 1.00 92.62 89 HIS A CA 1
ATOM 758 C C . HIS A 1 89 ? 8.461 -12.885 -21.693 1.00 92.62 89 HIS A C 1
ATOM 760 O O . HIS A 1 89 ? 8.534 -13.305 -22.845 1.00 92.62 89 HIS A O 1
ATOM 766 N N . VAL A 1 90 ? 8.345 -11.585 -21.411 1.00 91.69 90 VAL A N 1
ATOM 767 C CA . VAL A 1 90 ? 8.009 -10.589 -22.444 1.00 91.69 90 VAL A CA 1
ATOM 768 C C . VAL A 1 90 ? 9.182 -10.321 -23.390 1.00 91.69 90 VAL A C 1
ATOM 770 O O . VAL A 1 90 ? 9.007 -10.318 -24.604 1.00 91.69 90 VAL A O 1
ATOM 773 N N . MET A 1 91 ? 10.405 -10.178 -22.872 1.00 90.50 91 MET A N 1
ATOM 774 C CA . MET A 1 91 ? 11.584 -9.961 -23.724 1.00 90.50 91 MET A CA 1
ATOM 775 C C . MET A 1 91 ? 11.986 -11.195 -24.546 1.00 90.50 91 MET A C 1
ATOM 777 O O . MET A 1 91 ? 12.691 -11.054 -25.540 1.00 90.50 91 MET A O 1
ATOM 781 N N . LYS A 1 92 ? 11.554 -12.406 -24.158 1.00 90.69 92 LYS A N 1
ATOM 782 C CA . LYS A 1 92 ? 11.811 -13.628 -24.943 1.00 90.69 92 LYS A CA 1
ATOM 783 C C . LYS A 1 92 ? 10.840 -13.800 -26.106 1.00 90.69 92 LYS A C 1
ATOM 785 O O . LYS A 1 92 ? 11.152 -14.522 -27.049 1.00 90.69 92 LYS A O 1
ATOM 790 N N . THR A 1 93 ? 9.667 -13.173 -26.041 1.00 88.94 93 THR A N 1
ATOM 791 C CA . THR A 1 93 ? 8.714 -13.184 -27.150 1.00 88.94 93 THR A CA 1
ATOM 792 C C . THR A 1 93 ? 9.106 -12.138 -28.195 1.00 88.94 93 THR A C 1
ATOM 794 O O . THR A 1 93 ? 9.352 -10.985 -27.827 1.00 88.94 93 THR A O 1
ATOM 797 N N . PRO A 1 94 ? 9.162 -12.494 -29.492 1.00 90.31 94 PRO A N 1
ATOM 798 C CA . PRO A 1 94 ? 9.485 -11.530 -30.538 1.00 90.31 94 PRO A CA 1
ATOM 799 C C . PRO A 1 94 ? 8.436 -10.412 -30.547 1.00 90.31 94 PRO A C 1
ATOM 801 O O . PRO A 1 94 ? 7.241 -10.690 -30.506 1.00 90.31 94 PRO A O 1
ATOM 804 N N . HIS A 1 95 ? 8.886 -9.155 -30.595 1.00 85.38 95 HIS A N 1
ATOM 805 C CA . HIS A 1 95 ? 8.044 -7.950 -30.490 1.00 85.38 95 HIS A CA 1
ATOM 806 C C . HIS A 1 95 ? 7.266 -7.803 -29.167 1.00 85.38 95 HIS A C 1
ATOM 808 O O . HIS A 1 95 ? 6.354 -6.984 -29.087 1.00 85.38 95 HIS A O 1
ATOM 814 N N . GLY A 1 96 ? 7.622 -8.547 -28.111 1.00 82.81 96 GLY A N 1
ATOM 815 C CA . GLY A 1 96 ? 6.974 -8.410 -26.801 1.00 82.81 96 GLY A CA 1
ATOM 816 C C . GLY A 1 96 ? 7.234 -7.055 -26.135 1.00 82.81 96 GLY A C 1
ATOM 817 O O . GLY A 1 96 ? 6.368 -6.524 -25.445 1.00 82.81 96 GLY A O 1
ATOM 818 N N . VAL A 1 97 ? 8.407 -6.464 -26.381 1.00 86.69 97 VAL A N 1
ATOM 819 C CA . VAL A 1 97 ? 8.714 -5.068 -26.051 1.00 86.69 97 VAL A CA 1
ATOM 820 C C . VAL A 1 97 ? 9.342 -4.426 -27.280 1.00 86.69 97 VAL A C 1
ATOM 822 O O . VAL A 1 97 ? 10.399 -4.860 -27.730 1.00 86.69 97 VAL A O 1
ATOM 825 N N . VAL A 1 98 ? 8.698 -3.393 -27.816 1.00 90.12 98 VAL A N 1
ATOM 826 C CA . VAL A 1 98 ? 9.242 -2.572 -28.902 1.00 90.12 98 VAL A CA 1
ATOM 827 C C . VAL A 1 98 ? 9.548 -1.200 -28.327 1.00 90.12 98 VAL A C 1
ATOM 829 O O . VAL A 1 98 ? 8.676 -0.564 -27.737 1.00 90.12 98 VAL A O 1
ATOM 832 N N . MET A 1 99 ? 10.794 -0.758 -28.470 1.00 88.88 99 MET A N 1
ATOM 833 C CA . MET A 1 99 ? 11.219 0.576 -28.053 1.00 88.88 99 MET A CA 1
ATOM 834 C C . MET A 1 99 ? 11.557 1.404 -29.288 1.00 88.88 99 MET A C 1
ATOM 836 O O . MET A 1 99 ? 12.072 0.878 -30.272 1.00 88.88 99 MET A O 1
ATOM 840 N N . SER A 1 100 ? 11.255 2.700 -29.244 1.00 91.56 100 SER A N 1
ATOM 841 C CA . SER A 1 100 ? 11.744 3.639 -30.250 1.00 91.56 100 SER A CA 1
ATOM 842 C C . SER A 1 100 ? 13.252 3.803 -30.104 1.00 91.56 100 SER A C 1
ATOM 844 O O . SER A 1 100 ? 13.754 3.873 -28.980 1.00 91.56 100 SER A O 1
ATOM 846 N N . ASN A 1 101 ? 13.957 3.935 -31.226 1.00 89.06 101 ASN A N 1
ATOM 847 C CA . ASN A 1 101 ? 15.384 4.235 -31.202 1.00 89.06 101 ASN A CA 1
ATOM 848 C C . ASN A 1 101 ? 15.649 5.525 -30.401 1.00 89.06 101 ASN A C 1
ATOM 850 O O . ASN A 1 101 ? 14.866 6.478 -30.509 1.00 89.06 101 ASN A O 1
ATOM 854 N N . PRO A 1 102 ? 16.718 5.563 -29.585 1.00 90.19 102 PRO A N 1
ATOM 855 C CA . PRO A 1 102 ? 17.069 6.754 -28.824 1.00 90.19 102 PRO A CA 1
ATOM 856 C C . PRO A 1 102 ? 17.397 7.914 -29.768 1.00 90.19 102 PRO A C 1
ATOM 858 O O . PRO A 1 102 ? 17.863 7.717 -30.891 1.00 90.19 102 PRO A O 1
ATOM 861 N N . ARG A 1 103 ? 17.146 9.143 -29.308 1.00 89.50 103 ARG A N 1
ATOM 862 C CA . ARG A 1 103 ? 17.491 10.345 -30.070 1.00 89.50 103 ARG A CA 1
ATOM 863 C C . ARG A 1 103 ? 19.007 10.517 -30.063 1.00 89.50 103 ARG A C 1
ATOM 865 O O . ARG A 1 103 ? 19.611 10.465 -28.999 1.00 89.50 103 ARG A O 1
ATOM 872 N N . ILE A 1 104 ? 19.578 10.722 -31.242 1.00 90.06 104 ILE A N 1
ATOM 873 C CA . ILE A 1 104 ? 21.014 10.906 -31.444 1.00 90.06 104 ILE A CA 1
ATOM 874 C C . ILE A 1 104 ? 21.266 12.374 -31.786 1.00 90.06 104 ILE A C 1
ATOM 876 O O . ILE A 1 104 ? 20.550 12.936 -32.623 1.00 90.06 104 ILE A O 1
ATOM 880 N N . PHE A 1 105 ? 22.265 12.980 -31.150 1.00 91.38 105 PHE A N 1
ATOM 881 C CA . PHE A 1 105 ? 22.684 14.352 -31.402 1.00 91.38 105 PHE A CA 1
ATOM 882 C C . PHE A 1 105 ? 24.095 14.436 -32.013 1.00 91.38 105 PHE A C 1
ATOM 884 O O . PHE A 1 105 ? 24.912 13.527 -31.859 1.00 91.38 105 PHE A O 1
ATOM 891 N N . PRO A 1 106 ? 24.400 15.537 -32.719 1.00 90.94 106 PRO A N 1
ATOM 892 C CA . PRO A 1 106 ? 25.747 15.863 -33.188 1.00 90.94 106 PRO A CA 1
ATOM 893 C C . PRO A 1 106 ? 26.768 15.836 -32.040 1.00 90.94 106 PRO A C 1
ATOM 895 O O . PRO A 1 106 ? 26.537 16.443 -30.996 1.00 90.94 106 PRO A O 1
ATOM 898 N N . GLY A 1 107 ? 27.892 15.141 -32.226 1.00 85.62 107 GLY A N 1
ATOM 899 C CA . GLY A 1 107 ? 28.913 14.928 -31.194 1.00 85.62 107 GLY A CA 1
ATOM 900 C C . GLY A 1 107 ? 28.687 13.717 -30.277 1.00 85.62 107 GLY A C 1
ATOM 901 O O . GLY A 1 107 ? 29.617 13.334 -29.564 1.00 85.62 107 GLY A O 1
ATOM 902 N N . ASP A 1 108 ? 27.515 13.072 -30.309 1.00 92.06 108 ASP A N 1
ATOM 903 C CA . ASP A 1 108 ? 27.281 11.838 -29.552 1.00 92.06 108 ASP A CA 1
ATOM 904 C C . ASP A 1 108 ? 28.119 10.683 -30.103 1.00 92.06 108 ASP A C 1
ATOM 906 O O . ASP A 1 108 ? 28.348 10.564 -31.309 1.00 92.06 108 ASP A O 1
ATOM 910 N N . ARG A 1 109 ? 28.531 9.779 -29.211 1.00 88.38 109 ARG A N 1
ATOM 911 C CA . ARG A 1 109 ? 29.215 8.540 -29.584 1.00 88.38 109 ARG A CA 1
ATOM 912 C C . ARG A 1 109 ? 28.262 7.357 -29.492 1.00 88.38 109 ARG A C 1
ATOM 914 O O . ARG A 1 109 ? 27.769 7.037 -28.410 1.00 88.38 109 ARG A O 1
ATOM 921 N N . ILE A 1 110 ? 28.059 6.663 -30.607 1.00 89.94 110 ILE A N 1
ATOM 922 C CA . ILE A 1 110 ? 27.268 5.430 -30.638 1.00 89.94 110 ILE A CA 1
ATOM 923 C C . ILE A 1 110 ? 28.080 4.336 -29.938 1.00 89.94 110 ILE A C 1
ATOM 925 O O . ILE A 1 110 ? 29.172 3.996 -30.384 1.00 89.94 110 ILE A O 1
ATOM 929 N N . LEU A 1 111 ? 27.572 3.781 -28.835 1.00 89.25 111 LEU A N 1
ATOM 930 C CA . LEU A 1 111 ? 28.303 2.779 -28.043 1.00 89.25 111 LEU A CA 1
ATOM 931 C C . LEU A 1 111 ? 28.559 1.474 -28.811 1.00 89.25 111 LEU A C 1
ATOM 933 O O . LEU A 1 111 ? 29.576 0.827 -28.583 1.00 89.25 111 LEU A O 1
ATOM 937 N N . GLU A 1 112 ? 27.654 1.101 -29.714 1.00 89.50 112 GLU A N 1
ATOM 938 C CA . GLU A 1 112 ? 27.728 -0.147 -30.483 1.00 89.50 112 GLU A CA 1
ATOM 939 C C . GLU A 1 112 ? 28.712 -0.052 -31.661 1.00 89.50 112 GLU A C 1
ATOM 941 O O . GLU A 1 112 ? 29.513 -0.961 -31.865 1.00 89.50 112 GLU A O 1
ATOM 946 N N . THR A 1 113 ? 28.697 1.061 -32.404 1.00 88.94 113 THR A N 1
ATOM 947 C CA . THR A 1 113 ? 29.543 1.276 -33.596 1.00 88.94 113 THR A CA 1
ATOM 948 C C . THR A 1 113 ? 30.846 2.015 -33.268 1.00 88.94 113 THR A C 1
ATOM 950 O O . THR A 1 113 ? 31.813 1.964 -34.021 1.00 88.94 113 THR A O 1
ATOM 953 N N . GLY A 1 114 ? 30.901 2.726 -32.139 1.00 87.38 114 GLY A N 1
ATOM 954 C CA . GLY A 1 114 ? 32.030 3.566 -31.736 1.00 87.38 114 GLY A CA 1
ATOM 955 C C . GLY A 1 114 ? 32.144 4.893 -32.493 1.00 87.38 114 GLY A C 1
ATOM 956 O O . GLY A 1 114 ? 32.984 5.709 -32.109 1.00 87.38 114 GLY A O 1
ATOM 957 N N . GLU A 1 115 ? 31.309 5.109 -33.513 1.00 87.44 115 GLU A N 1
ATOM 958 C CA . GLU A 1 115 ? 31.263 6.306 -34.353 1.00 87.44 115 GLU A CA 1
ATOM 959 C C . GLU A 1 115 ? 30.793 7.531 -33.570 1.00 87.44 115 GLU A C 1
ATOM 961 O O . GLU A 1 115 ? 29.855 7.465 -32.770 1.00 87.44 115 GLU A O 1
ATOM 966 N N . VAL A 1 116 ? 31.465 8.654 -33.818 1.00 89.25 116 VAL A N 1
ATOM 967 C CA . VAL A 1 116 ? 31.104 9.963 -33.275 1.00 89.25 116 VAL A CA 1
ATOM 968 C C . VAL A 1 116 ? 30.299 10.699 -34.331 1.00 89.25 116 VAL A C 1
ATOM 970 O O . VAL A 1 116 ? 30.735 10.816 -35.477 1.00 89.25 116 VAL A O 1
ATOM 973 N N . MET A 1 117 ? 29.125 11.190 -33.950 1.00 88.25 117 MET A N 1
ATOM 974 C CA . MET A 1 117 ? 28.264 11.928 -34.856 1.00 88.25 117 MET A CA 1
ATOM 975 C C . MET A 1 117 ? 28.914 13.245 -35.262 1.00 88.25 117 MET A C 1
ATOM 977 O O . MET A 1 117 ? 29.414 13.966 -34.394 1.00 88.25 117 MET A O 1
ATOM 981 N N . PRO A 1 118 ? 28.907 13.576 -36.563 1.00 89.06 118 PRO A N 1
ATOM 982 C CA . PRO A 1 118 ? 29.518 14.802 -37.038 1.00 89.06 118 PRO A CA 1
ATOM 983 C C . PRO A 1 118 ? 28.862 16.011 -36.357 1.00 89.06 118 PRO A C 1
ATOM 985 O O . PRO A 1 118 ? 27.642 16.001 -36.153 1.00 89.06 118 PRO A O 1
ATOM 988 N N . PRO A 1 119 ? 29.648 17.037 -35.983 1.00 86.88 119 PRO A N 1
ATOM 989 C CA . PRO A 1 119 ? 29.096 18.271 -35.448 1.00 86.88 119 PRO A CA 1
ATOM 990 C C . PRO A 1 119 ? 28.238 18.966 -36.511 1.00 86.88 119 PRO A C 1
ATOM 992 O O . PRO A 1 119 ? 28.403 18.742 -37.713 1.00 86.88 119 PRO A O 1
ATOM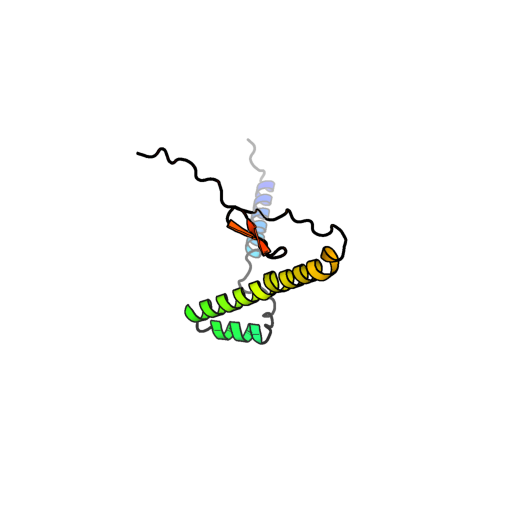 995 N N . LEU A 1 120 ? 27.319 19.820 -36.062 1.00 86.06 120 LEU A N 1
ATOM 996 C CA . LEU A 1 120 ? 26.590 20.690 -36.980 1.00 86.06 120 LEU A CA 1
ATOM 997 C C . LEU A 1 120 ? 27.579 21.623 -37.691 1.00 86.06 120 LEU A C 1
ATOM 999 O O . LEU A 1 120 ? 28.589 22.000 -37.091 1.00 86.06 120 LEU A O 1
ATOM 1003 N N . PRO A 1 121 ? 27.307 21.995 -38.953 1.00 83.88 121 PRO A N 1
ATOM 1004 C CA . PRO A 1 121 ? 28.069 23.049 -39.605 1.00 83.88 121 PRO A CA 1
ATOM 1005 C C . PRO A 1 121 ? 27.995 24.333 -38.768 1.00 83.88 121 PRO A C 1
ATOM 1007 O O . PRO A 1 121 ? 26.956 24.627 -38.178 1.00 83.88 121 PRO A O 1
ATOM 1010 N N . GLU A 1 122 ? 29.099 25.080 -38.706 1.00 81.31 122 GLU A N 1
ATOM 1011 C CA . GLU A 1 122 ? 29.143 26.367 -38.008 1.00 81.31 122 GLU A CA 1
ATOM 1012 C C . GLU A 1 122 ? 28.130 27.323 -38.650 1.00 81.31 122 GLU A C 1
ATOM 1014 O O . GLU A 1 122 ? 28.244 27.669 -39.828 1.00 81.31 122 GLU A O 1
ATOM 1019 N N . GLU A 1 123 ? 27.110 27.729 -37.892 1.00 78.75 123 GLU A N 1
ATOM 1020 C CA . GLU A 1 123 ? 26.203 28.782 -38.336 1.00 78.75 123 GLU A CA 1
ATOM 1021 C C . GLU A 1 123 ? 26.931 30.131 -38.225 1.00 78.75 123 GLU A C 1
ATOM 1023 O O . GLU A 1 123 ? 27.512 30.423 -37.173 1.00 78.75 123 GLU A O 1
ATOM 1028 N N . PRO A 1 124 ? 26.931 30.972 -39.278 1.00 74.94 124 PRO A N 1
ATOM 1029 C CA . PRO A 1 124 ? 27.475 32.317 -39.183 1.00 74.94 124 PRO A CA 1
ATOM 1030 C C . PRO A 1 124 ? 26.603 33.115 -38.209 1.00 74.94 124 PRO A C 1
ATOM 1032 O O . PRO A 1 124 ? 25.493 33.528 -38.537 1.00 74.94 124 PRO A O 1
ATOM 1035 N N . GLY A 1 125 ? 27.085 33.275 -36.978 1.00 67.25 125 GLY A N 1
ATOM 1036 C CA . GLY A 1 125 ? 26.373 33.986 -35.925 1.00 67.25 125 GLY A CA 1
ATOM 1037 C C . GLY A 1 125 ? 26.253 35.472 -36.245 1.00 67.25 125 GLY A C 1
ATOM 1038 O O . GLY A 1 125 ? 27.151 36.248 -35.932 1.00 67.25 125 GLY A O 1
ATOM 1039 N N . GLU A 1 126 ? 25.127 35.885 -36.821 1.00 68.94 126 GLU A N 1
ATOM 1040 C CA . GLU A 1 126 ? 24.704 37.287 -36.844 1.00 68.94 126 GLU A CA 1
ATOM 1041 C C . GLU A 1 126 ? 24.098 37.659 -35.482 1.00 68.94 126 GLU A C 1
ATOM 1043 O O . GLU A 1 126 ? 22.890 37.821 -35.327 1.00 68.94 126 GLU A O 1
ATOM 1048 N N . HIS A 1 127 ? 24.950 37.779 -34.465 1.00 62.50 127 HIS A N 1
ATOM 1049 C CA . HIS A 1 127 ? 24.601 38.445 -33.212 1.00 62.50 127 HIS A CA 1
ATOM 1050 C C . HIS A 1 127 ? 25.649 39.522 -32.914 1.00 62.50 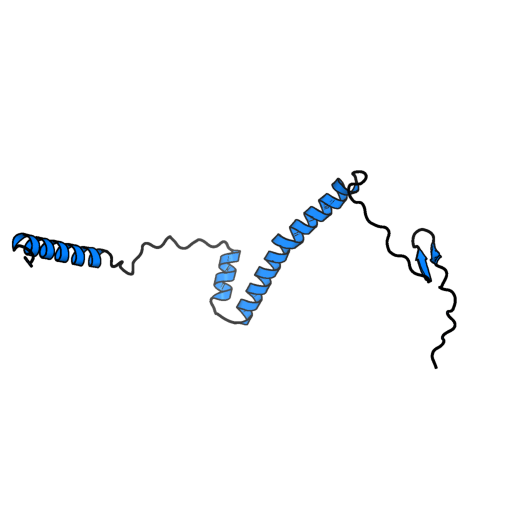127 HIS A C 1
ATOM 1052 O O . HIS A 1 127 ? 26.766 39.226 -32.491 1.00 62.50 127 HIS A O 1
ATOM 1058 N N . HIS A 1 128 ? 25.261 40.768 -33.198 1.00 49.25 128 HIS A N 1
ATOM 1059 C CA . HIS A 1 128 ? 25.881 41.992 -32.689 1.00 49.25 128 HIS A CA 1
ATOM 1060 C C . HIS A 1 128 ? 25.449 42.267 -31.247 1.00 49.25 128 HIS A C 1
ATOM 1062 O O . HIS A 1 128 ? 24.280 41.956 -30.915 1.00 49.25 128 HIS A O 1
#